Protein AF-A0A0Q8PAN6-F1 (afdb_monomer_lite)

Structure (mmCIF, N/CA/C/O backbone):
data_AF-A0A0Q8PAN6-F1
#
_entry.id   AF-A0A0Q8PAN6-F1
#
loop_
_atom_site.group_PDB
_atom_site.id
_atom_site.type_symbol
_atom_site.label_atom_id
_atom_site.label_alt_id
_atom_site.label_comp_id
_atom_site.label_asym_id
_atom_site.label_entity_id
_atom_site.label_seq_id
_atom_site.pdbx_PDB_ins_code
_atom_site.Cartn_x
_atom_site.Cartn_y
_atom_site.Cartn_z
_atom_site.occupancy
_atom_site.B_iso_or_equiv
_atom_site.auth_seq_id
_atom_site.auth_comp_id
_atom_site.auth_asym_id
_atom_site.auth_atom_id
_atom_site.pdbx_PDB_model_num
ATOM 1 N N . MET A 1 1 ? -4.151 4.779 -5.770 1.00 60.12 1 MET A N 1
ATOM 2 C CA . MET A 1 1 ? -4.319 3.774 -4.692 1.00 60.12 1 MET A CA 1
ATOM 3 C C . MET A 1 1 ? -3.768 4.205 -3.333 1.00 60.12 1 MET A C 1
ATOM 5 O O . MET A 1 1 ? -4.460 3.983 -2.351 1.00 60.12 1 MET A O 1
ATOM 9 N N . MET A 1 2 ? -2.617 4.888 -3.236 1.00 63.62 2 MET A N 1
ATOM 10 C CA . MET A 1 2 ? -2.140 5.399 -1.932 1.00 63.62 2 MET A CA 1
ATOM 11 C C . MET A 1 2 ? -3.096 6.404 -1.271 1.00 63.62 2 MET A C 1
ATOM 13 O O . MET A 1 2 ? -3.300 6.339 -0.065 1.00 63.62 2 MET A O 1
ATOM 17 N N . GLY A 1 3 ? -3.737 7.279 -2.056 1.00 68.38 3 GLY A N 1
ATOM 18 C CA . GLY A 1 3 ? -4.696 8.258 -1.531 1.00 68.38 3 GLY A CA 1
ATOM 19 C C . GLY A 1 3 ? -5.841 7.621 -0.736 1.00 68.38 3 GLY A C 1
ATOM 20 O O . GLY A 1 3 ? -6.124 8.065 0.366 1.00 68.38 3 GLY A O 1
ATOM 21 N N . VAL A 1 4 ? -6.420 6.520 -1.230 1.00 74.38 4 VAL A N 1
ATOM 22 C CA . VAL A 1 4 ? -7.510 5.797 -0.547 1.00 74.38 4 VAL A CA 1
ATOM 23 C C . VAL A 1 4 ? -7.057 5.197 0.786 1.00 74.38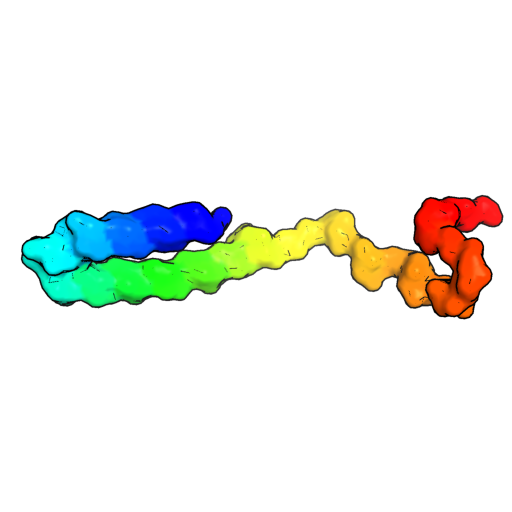 4 VAL A C 1
ATOM 25 O O . VAL A 1 4 ? -7.759 5.351 1.786 1.00 74.38 4 VAL A O 1
ATOM 28 N N . CYS A 1 5 ? -5.875 4.570 0.833 1.00 65.50 5 CYS A N 1
ATOM 29 C CA . CYS A 1 5 ? -5.316 4.057 2.088 1.00 65.50 5 CYS A CA 1
ATOM 30 C C . CYS A 1 5 ? -5.135 5.177 3.123 1.00 65.50 5 CYS A C 1
ATOM 32 O O . CYS A 1 5 ? -5.493 5.008 4.289 1.00 65.50 5 CYS A O 1
ATOM 34 N N . LEU A 1 6 ? -4.617 6.333 2.693 1.00 74.62 6 LEU A N 1
ATOM 35 C CA . LEU A 1 6 ? -4.395 7.485 3.567 1.00 74.62 6 LEU A CA 1
ATOM 36 C C . LEU A 1 6 ? -5.714 8.078 4.077 1.00 74.62 6 LEU A C 1
ATOM 38 O O . LEU A 1 6 ? -5.833 8.359 5.269 1.00 74.62 6 LEU A O 1
ATOM 42 N N . THR A 1 7 ? -6.729 8.210 3.218 1.00 71.56 7 THR A N 1
ATOM 43 C CA . THR A 1 7 ? -8.050 8.712 3.625 1.00 71.56 7 THR A CA 1
ATOM 44 C C . THR A 1 7 ? -8.704 7.800 4.665 1.00 71.56 7 THR A C 1
ATOM 46 O O . THR A 1 7 ? -9.224 8.299 5.664 1.00 71.56 7 THR A O 1
ATOM 49 N N . MET A 1 8 ? -8.629 6.474 4.489 1.00 66.38 8 MET A N 1
ATOM 50 C CA . MET A 1 8 ? -9.164 5.525 5.476 1.00 66.38 8 MET A CA 1
ATOM 51 C C . MET A 1 8 ? -8.418 5.579 6.813 1.00 66.38 8 MET A C 1
ATOM 53 O O . MET A 1 8 ? -9.059 5.534 7.862 1.00 66.38 8 MET A O 1
ATOM 57 N N . PHE A 1 9 ? -7.094 5.742 6.807 1.00 67.81 9 PHE A N 1
ATOM 58 C CA . PHE A 1 9 ? -6.312 5.842 8.043 1.00 67.81 9 PHE A CA 1
ATOM 59 C C . PHE A 1 9 ? -6.647 7.109 8.848 1.00 67.81 9 PHE A C 1
ATOM 61 O O . PHE A 1 9 ? -6.844 7.050 10.064 1.00 67.81 9 PHE A O 1
ATOM 68 N N . VAL A 1 10 ? -6.782 8.252 8.168 1.00 72.44 10 VAL A N 1
ATOM 69 C CA . VAL A 1 10 ? -7.149 9.528 8.803 1.00 72.44 10 VAL A CA 1
ATOM 70 C C . VAL A 1 10 ? -8.576 9.484 9.357 1.00 72.44 10 VAL A C 1
ATOM 72 O O . VAL A 1 10 ? -8.803 9.936 10.478 1.00 72.44 10 VAL A O 1
ATOM 75 N N . LEU A 1 11 ? -9.530 8.885 8.634 1.00 65.19 11 LEU A N 1
ATOM 76 C CA . LEU A 1 11 ? -10.904 8.696 9.122 1.00 65.19 11 LEU A CA 1
ATOM 77 C C . LEU A 1 11 ? -10.975 7.775 10.352 1.00 65.19 11 LEU A C 1
ATOM 79 O O . LEU A 1 11 ? -11.727 8.061 11.291 1.00 65.19 11 LEU A O 1
ATOM 83 N N . ALA A 1 12 ? -10.166 6.710 10.389 1.00 62.12 12 ALA A N 1
ATOM 84 C CA . ALA A 1 12 ? -10.083 5.795 11.529 1.00 62.12 12 ALA A CA 1
ATOM 85 C C . ALA A 1 12 ? -9.676 6.508 12.823 1.00 62.12 12 ALA A C 1
ATOM 87 O O . ALA A 1 12 ? -10.282 6.307 13.881 1.00 62.12 12 ALA A O 1
ATOM 88 N N . TRP A 1 13 ? -8.658 7.361 12.730 1.00 57.81 13 TRP A N 1
ATOM 89 C CA . TRP A 1 13 ? -8.076 8.041 13.883 1.00 57.81 13 TRP A CA 1
ATOM 90 C C . TRP A 1 13 ? -8.790 9.341 14.254 1.00 57.81 13 TRP A C 1
ATOM 92 O O . TRP A 1 13 ? -8.990 9.604 15.437 1.00 57.81 13 TRP A O 1
ATOM 102 N N . GLY A 1 14 ? -9.201 10.135 13.265 1.00 64.25 14 GLY A N 1
ATOM 103 C CA . GLY A 1 14 ? -9.832 11.436 13.487 1.00 64.25 14 GLY A CA 1
ATOM 104 C C . GLY A 1 14 ? -11.282 11.348 13.957 1.00 64.25 14 GLY A C 1
ATOM 105 O O . GLY A 1 14 ? -11.732 12.229 14.683 1.00 64.25 14 GLY A O 1
ATOM 106 N N . VAL A 1 15 ? -12.007 10.286 13.579 1.00 60.12 15 VAL A N 1
ATOM 107 C CA . VAL A 1 15 ? -13.446 10.167 13.873 1.00 60.12 15 VAL A CA 1
ATOM 108 C C . VAL A 1 15 ? -13.758 8.942 14.732 1.00 60.12 15 VAL A C 1
ATOM 110 O O . VAL A 1 15 ? -14.414 9.077 15.757 1.00 60.12 15 VAL A O 1
ATOM 113 N N . VAL A 1 16 ? -13.272 7.746 14.382 1.00 58.88 16 VAL A N 1
ATOM 114 C CA . VAL A 1 16 ? -13.752 6.492 15.011 1.00 58.88 16 VAL A CA 1
ATOM 115 C C . VAL A 1 16 ? -13.086 6.173 16.355 1.00 58.88 16 VAL A C 1
ATOM 117 O O . VAL A 1 16 ? -13.755 5.692 17.276 1.00 58.88 16 VAL A O 1
ATOM 120 N N . ARG A 1 17 ? -11.798 6.503 16.524 1.00 58.91 17 ARG A N 1
ATOM 121 C CA . ARG A 1 17 ? -11.041 6.275 17.774 1.00 58.91 17 ARG A CA 1
ATOM 122 C C . ARG A 1 17 ? -11.655 6.952 19.004 1.00 58.91 17 ARG A C 1
ATOM 124 O O . ARG A 1 17 ? -11.492 6.424 20.108 1.00 58.91 17 ARG A O 1
ATOM 131 N N . PHE A 1 18 ? -12.330 8.085 18.815 1.00 60.94 18 PHE A N 1
ATOM 132 C CA . PHE A 1 18 ? -12.958 8.855 19.892 1.00 60.94 18 PHE A CA 1
ATOM 133 C C . PHE A 1 18 ? -14.250 8.218 20.422 1.00 60.94 18 PHE A C 1
ATOM 135 O O . PHE A 1 18 ? -14.626 8.498 21.556 1.00 60.94 18 PHE A O 1
ATOM 142 N N . PHE A 1 19 ? -14.886 7.320 19.659 1.00 67.19 19 PHE A N 1
ATOM 143 C CA . PHE A 1 19 ? -16.129 6.653 20.064 1.00 67.19 19 PHE A CA 1
ATOM 144 C C . PHE A 1 19 ? -15.932 5.187 20.480 1.00 67.19 19 PHE A C 1
ATOM 146 O O . PHE A 1 19 ? -16.663 4.717 21.349 1.00 67.19 19 PHE A O 1
ATOM 153 N N . SER A 1 20 ? -14.973 4.438 19.904 1.00 64.44 20 SER A N 1
ATOM 154 C CA . SER A 1 20 ? -14.770 3.024 20.274 1.00 64.44 20 SER A CA 1
ATOM 155 C C . SER A 1 20 ? -13.407 2.444 19.865 1.00 64.44 20 SER A C 1
ATOM 157 O O . SER A 1 20 ? -13.031 2.428 18.692 1.00 64.44 20 SER A O 1
ATOM 159 N N . VAL A 1 21 ? -12.678 1.892 20.843 1.00 69.94 21 VAL A N 1
ATOM 160 C CA . VAL A 1 21 ? -11.381 1.214 20.644 1.00 69.94 21 VAL A CA 1
ATOM 161 C C . VAL A 1 21 ? -11.490 -0.060 19.788 1.00 69.94 21 VAL A C 1
ATOM 163 O O . VAL A 1 21 ? -10.711 -0.180 18.842 1.00 69.94 21 VAL A O 1
ATOM 166 N N . PRO A 1 22 ? -12.432 -1.000 20.029 1.00 71.81 22 PRO A N 1
ATOM 167 C CA . PRO A 1 22 ? -12.553 -2.191 19.183 1.00 71.81 22 PRO A CA 1
ATOM 168 C C . PRO A 1 22 ? -12.954 -1.861 17.738 1.00 71.81 22 PRO A C 1
ATOM 170 O O . PRO A 1 22 ? -12.478 -2.517 16.813 1.00 71.81 22 PRO A O 1
ATOM 173 N N . ALA A 1 23 ? -13.745 -0.805 17.516 1.00 68.25 23 ALA A N 1
ATOM 174 C CA . ALA A 1 23 ? -14.062 -0.337 16.165 1.00 68.25 23 ALA A CA 1
ATOM 175 C C . ALA A 1 23 ? -12.820 0.202 15.433 1.00 68.25 23 ALA A C 1
ATOM 177 O O . ALA A 1 23 ? -12.636 -0.071 14.247 1.00 68.25 23 ALA A O 1
ATOM 178 N N . ALA A 1 24 ? -11.933 0.912 16.141 1.00 66.50 24 ALA A N 1
ATOM 179 C CA . ALA A 1 24 ? -10.665 1.375 15.578 1.00 66.50 24 ALA A CA 1
ATOM 180 C C . ALA A 1 24 ? -9.757 0.201 15.168 1.00 66.50 24 ALA A C 1
ATOM 182 O O . ALA A 1 24 ? -9.169 0.234 14.088 1.00 66.50 24 ALA A O 1
ATOM 183 N N . ILE A 1 25 ? -9.699 -0.865 15.977 1.00 74.62 25 ILE A N 1
ATOM 184 C CA . ILE A 1 25 ? -8.958 -2.092 15.634 1.00 74.62 25 ILE A CA 1
ATOM 185 C C . ILE A 1 25 ? -9.551 -2.748 14.380 1.00 74.62 25 ILE A C 1
ATOM 187 O O . ILE A 1 25 ? -8.806 -3.079 13.458 1.00 74.62 25 ILE A O 1
ATOM 191 N N . GLY A 1 26 ? -10.880 -2.877 14.307 1.00 74.75 26 GLY A N 1
ATOM 192 C CA . GLY A 1 26 ? -11.563 -3.393 13.118 1.00 74.75 26 GLY A CA 1
ATOM 193 C C . GLY A 1 26 ? -11.217 -2.600 11.855 1.00 74.75 26 GLY A C 1
ATOM 194 O O . GLY A 1 26 ? -10.941 -3.189 10.812 1.00 74.75 26 GLY A O 1
ATOM 195 N N . MET A 1 27 ? -11.130 -1.272 11.955 1.00 70.69 27 MET A N 1
ATOM 196 C CA . MET A 1 27 ? -10.769 -0.440 10.809 1.00 70.69 27 MET A CA 1
ATOM 197 C C . MET A 1 27 ? -9.298 -0.593 10.387 1.00 70.69 27 MET A C 1
ATOM 199 O O . MET A 1 27 ? -9.018 -0.603 9.189 1.00 70.69 27 MET A O 1
ATOM 203 N N . CYS A 1 28 ? -8.368 -0.784 11.332 1.00 70.75 28 CYS A N 1
ATOM 204 C CA . CYS A 1 28 ? -6.970 -1.104 11.013 1.00 70.75 28 CYS A CA 1
ATOM 205 C C . CYS A 1 28 ? -6.843 -2.421 10.230 1.00 70.75 28 CYS A C 1
ATOM 207 O O . CYS A 1 28 ? -6.069 -2.493 9.276 1.00 70.75 28 CYS A O 1
ATOM 209 N N . VAL A 1 29 ? -7.626 -3.445 10.591 1.00 77.44 29 VAL A N 1
ATOM 210 C CA . VAL A 1 29 ? -7.648 -4.728 9.865 1.00 77.44 29 VAL A CA 1
ATOM 211 C C . VAL A 1 29 ? -8.183 -4.540 8.445 1.00 77.44 29 VAL A C 1
ATOM 213 O O . VAL A 1 29 ? -7.571 -5.023 7.498 1.00 77.44 29 VAL A O 1
ATOM 216 N N . VAL A 1 30 ? -9.270 -3.781 8.268 1.00 73.50 30 VAL A N 1
ATOM 217 C CA . VAL A 1 30 ? -9.790 -3.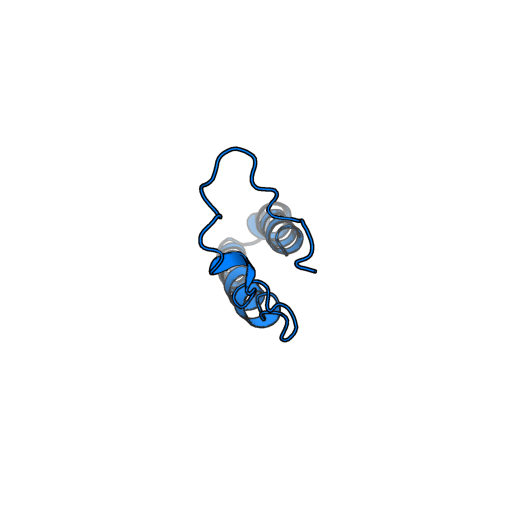453 6.927 1.00 73.50 30 VAL A CA 1
ATOM 218 C C . VAL A 1 30 ? -8.746 -2.687 6.109 1.00 73.50 30 VAL A C 1
ATOM 220 O O . VAL A 1 30 ? -8.543 -2.993 4.935 1.00 73.50 30 VAL A O 1
ATOM 223 N N . ALA A 1 31 ? -8.030 -1.743 6.724 1.00 72.56 31 ALA A N 1
ATOM 224 C CA . ALA A 1 31 ? -6.967 -1.000 6.056 1.00 72.56 31 ALA A CA 1
ATOM 225 C C . ALA A 1 31 ? -5.819 -1.906 5.572 1.00 72.56 31 ALA A C 1
ATOM 227 O O . ALA A 1 31 ? -5.291 -1.670 4.488 1.00 72.56 31 ALA A O 1
ATOM 228 N N . MET A 1 32 ? -5.476 -2.976 6.301 1.00 81.69 32 MET A N 1
ATOM 229 C CA . MET A 1 32 ? -4.481 -3.971 5.862 1.00 81.69 32 MET A CA 1
ATOM 230 C C . MET A 1 32 ? -4.922 -4.801 4.647 1.00 81.69 32 MET A C 1
ATOM 232 O O . MET A 1 32 ? -4.069 -5.371 3.973 1.00 81.69 32 MET A O 1
ATOM 236 N N . VAL A 1 33 ? -6.220 -4.852 4.330 1.00 76.81 33 VAL A N 1
ATOM 237 C CA . VAL A 1 33 ? -6.750 -5.569 3.153 1.00 76.81 33 VAL A CA 1
ATOM 238 C C . VAL A 1 33 ? -6.672 -4.718 1.877 1.00 76.81 33 VAL A C 1
ATOM 240 O O . VAL A 1 33 ? -6.651 -5.257 0.770 1.00 76.81 33 VAL A O 1
ATOM 243 N N . ILE A 1 34 ? -6.5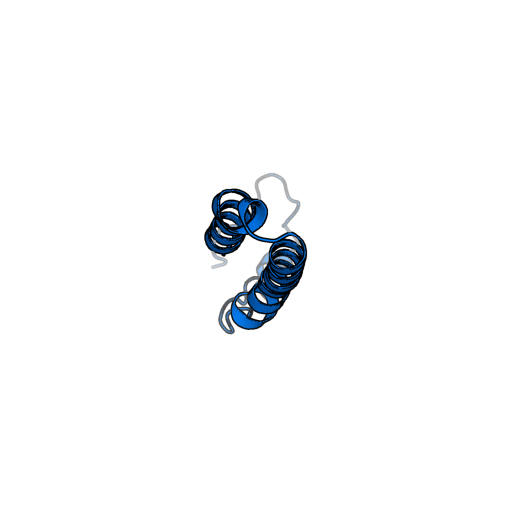50 -3.393 1.997 1.00 72.88 34 ILE A N 1
ATOM 244 C CA . ILE A 1 34 ? -6.468 -2.495 0.835 1.00 72.88 34 ILE A CA 1
ATOM 245 C C . ILE A 1 34 ? -5.181 -2.723 0.018 1.00 72.88 34 ILE A C 1
ATOM 247 O O . ILE A 1 34 ? -5.300 -2.850 -1.199 1.00 72.88 34 ILE A O 1
ATOM 251 N N . PRO A 1 35 ? -3.969 -2.837 0.611 1.00 70.38 35 PRO A N 1
ATOM 252 C CA . PRO A 1 35 ? -2.747 -3.137 -0.140 1.00 70.38 35 PRO A CA 1
ATOM 253 C C . PRO A 1 35 ? -2.779 -4.449 -0.950 1.00 70.38 35 PRO A C 1
ATOM 255 O O . PRO A 1 35 ? -2.415 -4.409 -2.125 1.00 70.38 35 PRO A O 1
ATOM 258 N N . PRO A 1 36 ? -3.216 -5.607 -0.408 1.00 72.44 36 PRO A N 1
ATOM 259 C CA . PRO A 1 36 ? -3.294 -6.830 -1.202 1.00 72.44 36 PRO A CA 1
ATOM 260 C C . PRO A 1 36 ? -4.387 -6.762 -2.275 1.00 72.44 36 PRO A C 1
ATOM 262 O O . PRO A 1 36 ? -4.155 -7.210 -3.395 1.00 72.44 36 PRO A O 1
ATOM 265 N N . ALA A 1 37 ? -5.544 -6.149 -1.995 1.00 70.62 37 ALA A N 1
ATOM 266 C CA . ALA A 1 37 ? -6.575 -5.933 -3.014 1.00 70.62 37 ALA A CA 1
ATOM 267 C C . ALA A 1 37 ? -6.055 -5.049 -4.162 1.00 70.62 37 ALA A C 1
ATOM 269 O O . ALA A 1 37 ? -6.222 -5.376 -5.335 1.00 70.62 37 ALA A O 1
ATOM 270 N N . ALA A 1 38 ? -5.349 -3.972 -3.825 1.00 66.50 38 ALA A N 1
ATOM 271 C CA . ALA A 1 38 ? -4.650 -3.115 -4.771 1.00 66.50 38 ALA A CA 1
ATOM 272 C C . ALA A 1 38 ? -3.667 -3.905 -5.655 1.00 66.50 38 ALA A C 1
ATOM 274 O O . ALA A 1 38 ? -3.708 -3.783 -6.878 1.00 66.50 38 ALA A O 1
ATOM 275 N N . ALA A 1 39 ? -2.834 -4.758 -5.057 1.00 69.69 39 ALA A N 1
ATOM 276 C CA . ALA A 1 39 ? -1.891 -5.583 -5.805 1.00 69.69 39 ALA A CA 1
ATOM 277 C C . ALA A 1 39 ? -2.594 -6.550 -6.776 1.00 69.69 39 ALA A C 1
ATOM 279 O O . ALA A 1 39 ? -2.159 -6.701 -7.910 1.00 69.69 39 ALA A O 1
ATOM 280 N N . ILE A 1 40 ? -3.705 -7.171 -6.372 1.00 72.25 40 ILE A N 1
ATOM 281 C CA . ILE A 1 40 ? -4.418 -8.147 -7.214 1.00 72.25 40 ILE A CA 1
ATOM 282 C C . ILE A 1 40 ? -5.166 -7.469 -8.369 1.00 72.25 40 ILE A C 1
ATOM 284 O O . ILE A 1 40 ? -5.198 -7.988 -9.486 1.00 72.25 40 ILE A O 1
ATOM 288 N N . PHE A 1 41 ? -5.807 -6.330 -8.106 1.00 70.94 41 PHE A N 1
ATOM 289 C CA . PHE A 1 41 ? -6.693 -5.703 -9.086 1.00 70.94 41 PHE A CA 1
ATOM 290 C C . PHE A 1 41 ? -5.999 -4.683 -9.984 1.00 70.94 41 PHE A C 1
ATOM 292 O O . PHE A 1 41 ? -6.449 -4.506 -11.112 1.00 70.94 41 PHE A O 1
ATOM 299 N N . ALA A 1 42 ? -4.924 -4.045 -9.518 1.00 64.56 42 ALA A N 1
ATOM 300 C CA . ALA A 1 42 ? -4.289 -2.932 -10.220 1.00 64.56 42 ALA A CA 1
ATOM 301 C C . ALA A 1 42 ? -2.796 -3.127 -10.541 1.00 64.56 42 ALA A C 1
ATOM 303 O O . ALA A 1 42 ? -2.278 -2.337 -11.315 1.00 64.56 42 ALA A O 1
ATOM 304 N N . ASN A 1 43 ? -2.121 -4.180 -10.049 1.00 67.44 43 ASN A N 1
ATOM 305 C CA . ASN A 1 43 ? -0.847 -4.636 -10.643 1.00 67.44 43 ASN A CA 1
ATOM 306 C C . ASN A 1 43 ? -1.072 -5.729 -11.702 1.00 67.44 43 ASN A C 1
ATOM 308 O O . ASN A 1 43 ? -0.181 -6.548 -11.940 1.00 67.44 43 ASN A O 1
ATOM 312 N N . LYS A 1 44 ? -2.259 -5.807 -12.324 1.00 63.09 44 LYS A N 1
ATOM 313 C CA . LYS A 1 44 ? -2.398 -6.649 -13.515 1.00 63.09 44 LYS A CA 1
ATOM 314 C C . LYS A 1 44 ? -1.493 -6.040 -14.573 1.00 63.09 44 LYS A C 1
ATOM 316 O O . LYS A 1 44 ? -1.761 -4.939 -15.028 1.00 63.09 44 LYS A O 1
ATOM 321 N N . ARG A 1 45 ? -0.403 -6.746 -14.874 1.00 62.78 45 ARG A N 1
ATOM 322 C CA . ARG A 1 45 ? 0.502 -6.424 -15.971 1.00 62.78 45 ARG A CA 1
ATOM 323 C C . ARG A 1 45 ? -0.361 -6.212 -17.208 1.00 62.78 45 ARG A C 1
ATOM 325 O O . ARG A 1 45 ? -1.140 -7.112 -17.538 1.00 62.78 45 ARG A O 1
ATOM 332 N N . ASP A 1 46 ? -0.275 -5.027 -17.804 1.00 67.75 46 ASP A N 1
ATOM 333 C CA . ASP A 1 46 ? -0.975 -4.770 -19.052 1.00 67.75 46 ASP A CA 1
ATOM 334 C C . ASP A 1 46 ? -0.511 -5.845 -20.049 1.00 67.75 46 ASP A C 1
ATOM 336 O O . ASP A 1 46 ? 0.696 -6.072 -20.179 1.00 67.75 46 ASP A O 1
ATOM 340 N N . PRO A 1 47 ? -1.433 -6.602 -20.676 1.00 68.06 47 PRO A N 1
ATOM 341 C CA . PRO A 1 47 ? -1.069 -7.681 -21.598 1.00 68.06 47 PRO A CA 1
ATOM 342 C C . PRO A 1 47 ? -0.201 -7.201 -22.766 1.00 68.06 47 PRO A C 1
ATOM 344 O O . PRO A 1 47 ? 0.482 -7.999 -23.398 1.00 68.06 47 PRO A O 1
ATOM 347 N N . GLU A 1 48 ? -0.270 -5.901 -23.029 1.00 71.12 48 GLU A N 1
ATOM 348 C CA . GLU A 1 48 ? 0.404 -5.152 -24.079 1.00 71.12 48 GLU A CA 1
ATOM 349 C C . GLU A 1 48 ? 1.688 -4.443 -23.609 1.00 71.12 48 GLU A C 1
ATOM 351 O O . GLU A 1 48 ? 2.363 -3.833 -24.424 1.00 71.12 48 GLU A O 1
ATOM 356 N N . ASP A 1 49 ? 2.073 -4.569 -22.330 1.00 72.88 49 ASP A N 1
ATOM 357 C CA . ASP A 1 49 ? 3.348 -4.067 -21.795 1.00 72.88 49 ASP A CA 1
ATOM 358 C C . ASP A 1 49 ? 4.435 -5.158 -21.931 1.00 72.88 49 ASP A C 1
ATOM 360 O O . ASP A 1 49 ? 4.730 -5.954 -21.020 1.00 72.88 49 ASP A O 1
ATOM 364 N N . ASP A 1 50 ? 5.013 -5.224 -23.126 1.00 74.38 50 ASP A N 1
ATOM 365 C CA . ASP A 1 50 ? 5.997 -6.206 -23.584 1.00 74.38 50 ASP A CA 1
ATOM 366 C C . ASP A 1 50 ? 7.446 -5.691 -23.551 1.00 74.38 50 ASP A C 1
ATOM 368 O O . ASP A 1 50 ? 8.350 -6.384 -23.999 1.00 74.38 50 ASP A O 1
ATOM 372 N N . TRP A 1 51 ? 7.711 -4.554 -22.899 1.00 75.31 51 TRP A N 1
ATOM 373 C CA . TRP A 1 51 ? 9.049 -3.942 -22.779 1.00 75.31 51 TRP A CA 1
ATOM 374 C C . TRP A 1 51 ? 10.150 -4.853 -22.186 1.00 75.31 51 TRP A C 1
ATOM 376 O O . TRP A 1 51 ? 11.337 -4.607 -22.384 1.00 75.31 51 TRP A O 1
ATOM 386 N N . TRP A 1 52 ? 9.783 -5.899 -21.433 1.00 71.69 52 TRP A N 1
ATOM 387 C CA . TRP A 1 52 ? 10.725 -6.919 -20.929 1.00 71.69 52 TRP A CA 1
ATOM 388 C C . TRP A 1 52 ? 11.163 -7.915 -22.020 1.00 71.69 52 TRP A C 1
ATOM 390 O O . TRP A 1 52 ? 12.150 -8.622 -21.861 1.00 71.69 52 TRP A O 1
ATOM 400 N N . GLN A 1 53 ? 10.410 -7.979 -23.117 1.00 78.50 53 GLN A N 1
ATOM 401 C CA . GLN A 1 53 ? 10.672 -8.774 -24.318 1.00 78.50 53 GLN A CA 1
ATOM 402 C C . GLN A 1 53 ? 11.240 -7.917 -25.458 1.00 78.50 53 GLN A C 1
ATOM 404 O O . GLN A 1 53 ? 11.280 -8.371 -26.600 1.00 78.50 53 GLN A O 1
ATOM 409 N N . ASP A 1 54 ? 11.621 -6.676 -25.165 1.00 81.81 54 ASP A N 1
ATOM 410 C CA . ASP A 1 54 ? 12.169 -5.754 -26.147 1.00 81.81 54 ASP A CA 1
ATOM 411 C C . ASP A 1 54 ? 13.533 -6.267 -26.660 1.00 81.81 54 ASP A C 1
ATOM 413 O O . ASP A 1 54 ? 14.426 -6.509 -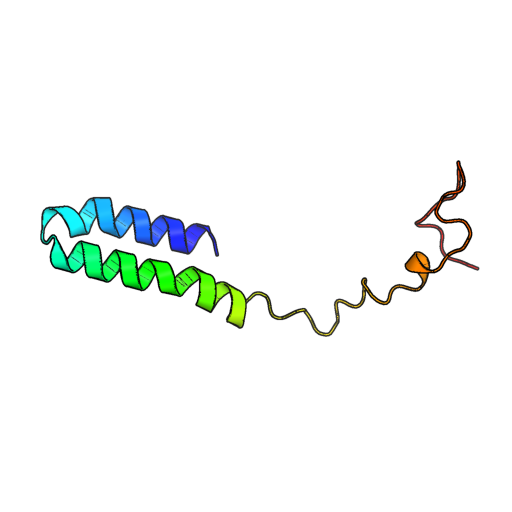25.843 1.00 81.81 54 ASP A O 1
ATOM 417 N N . PRO A 1 55 ? 13.725 -6.438 -27.983 1.00 76.75 55 PRO A N 1
ATOM 418 C CA . PRO A 1 55 ? 14.985 -6.910 -28.565 1.00 76.75 55 PRO A CA 1
ATOM 419 C C . PRO A 1 55 ? 16.206 -6.045 -28.216 1.00 76.75 55 PRO A C 1
ATOM 421 O O . PRO A 1 55 ? 17.331 -6.536 -28.268 1.00 76.75 55 PRO A O 1
ATOM 424 N N . ARG A 1 56 ? 15.996 -4.786 -27.804 1.00 76.81 56 ARG A N 1
ATOM 425 C CA . ARG A 1 56 ? 17.031 -3.858 -27.302 1.00 76.81 56 ARG A CA 1
ATOM 426 C C . ARG A 1 56 ? 17.608 -4.235 -25.930 1.00 76.81 56 ARG A C 1
ATOM 428 O O . ARG A 1 56 ? 18.296 -3.437 -25.304 1.00 76.81 56 ARG A O 1
ATOM 435 N N . TRP A 1 57 ? 17.239 -5.384 -25.372 1.00 80.56 57 TRP A N 1
ATOM 436 C CA . TRP A 1 57 ? 17.947 -5.961 -24.227 1.00 80.56 57 TRP A CA 1
ATOM 437 C C . TRP A 1 57 ? 19.061 -6.918 -24.653 1.00 80.56 57 TRP A C 1
ATOM 439 O O . TRP A 1 57 ? 19.947 -7.205 -23.849 1.00 80.56 57 TRP A O 1
ATOM 449 N N . ASP A 1 58 ? 19.013 -7.404 -25.894 1.00 82.38 58 ASP A N 1
ATOM 450 C CA . ASP A 1 58 ? 19.952 -8.380 -26.445 1.00 82.38 58 ASP A CA 1
ATOM 451 C C . ASP A 1 58 ? 21.012 -7.734 -27.363 1.00 82.38 58 ASP A C 1
ATOM 453 O O . ASP A 1 58 ? 21.796 -8.455 -27.990 1.00 82.38 58 ASP A O 1
ATOM 457 N N . ASP A 1 59 ? 21.067 -6.400 -27.478 1.00 82.62 59 ASP A N 1
ATOM 458 C CA . ASP A 1 59 ? 22.055 -5.730 -28.323 1.00 82.62 59 ASP A CA 1
ATOM 459 C C . ASP A 1 59 ? 23.482 -5.915 -27.770 1.00 82.62 59 ASP A C 1
ATOM 461 O O . ASP A 1 59 ? 23.770 -5.600 -26.614 1.00 82.62 59 ASP A O 1
ATOM 465 N N . PRO A 1 60 ? 24.426 -6.405 -28.595 1.00 82.44 60 PRO A N 1
ATOM 466 C CA . PRO A 1 60 ? 25.813 -6.607 -28.169 1.00 82.44 60 PRO A CA 1
ATOM 467 C C . PRO A 1 60 ? 26.555 -5.307 -27.832 1.00 82.44 60 PRO A C 1
ATOM 469 O O . PRO A 1 60 ? 27.597 -5.351 -27.180 1.00 82.44 60 PRO A O 1
ATOM 472 N N . GLU A 1 61 ? 26.039 -4.176 -28.314 1.00 80.88 61 GLU A N 1
ATOM 473 C CA . GLU A 1 61 ? 26.656 -2.849 -28.245 1.00 80.88 61 GLU A CA 1
ATOM 474 C C . GLU A 1 61 ? 26.160 -2.027 -27.035 1.00 80.88 61 GLU A C 1
ATOM 476 O O . GLU A 1 61 ? 26.534 -0.863 -26.872 1.00 80.88 61 GLU A O 1
ATOM 481 N N . TRP A 1 62 ? 25.353 -2.625 -26.149 1.00 80.00 62 TRP A N 1
ATOM 482 C CA . TRP A 1 62 ? 24.653 -1.936 -25.053 1.00 80.00 62 TRP A CA 1
ATOM 483 C C . TRP A 1 62 ? 25.577 -1.115 -24.144 1.00 80.00 62 TRP A C 1
ATOM 485 O O . TRP A 1 62 ? 25.223 -0.030 -23.657 1.00 80.00 62 TRP A O 1
ATOM 495 N N . ASP A 1 63 ? 26.777 -1.649 -23.913 1.00 83.56 63 ASP A N 1
ATOM 496 C CA . ASP A 1 63 ? 27.804 -1.092 -23.033 1.00 83.56 63 ASP A CA 1
ATOM 497 C C . ASP A 1 63 ? 28.807 -0.176 -23.762 1.00 83.56 63 ASP A C 1
ATOM 499 O O . ASP A 1 63 ? 29.727 0.362 -23.133 1.00 83.56 63 ASP A O 1
ATOM 503 N N . GLU A 1 64 ? 28.664 0.032 -25.074 1.00 85.44 64 GLU A N 1
ATOM 504 C CA . GLU A 1 64 ? 29.630 0.804 -25.853 1.00 85.44 64 GLU A CA 1
ATOM 505 C C . GLU A 1 64 ? 29.495 2.326 -25.633 1.00 85.44 64 GLU A C 1
ATOM 507 O O . GLU A 1 64 ? 28.411 2.908 -25.766 1.00 85.44 64 GLU A O 1
ATOM 512 N N . PRO A 1 65 ? 30.600 3.039 -25.324 1.00 80.38 65 PRO A N 1
ATOM 513 C CA . PRO A 1 65 ? 30.566 4.486 -25.139 1.00 80.38 65 PRO A CA 1
ATOM 514 C C . PRO A 1 65 ? 30.190 5.226 -26.431 1.00 80.38 65 PRO A C 1
ATOM 516 O O . PRO A 1 65 ? 30.956 5.254 -27.392 1.00 80.38 65 PRO A O 1
ATOM 519 N N . GLY A 1 66 ? 29.030 5.887 -26.426 1.00 79.88 66 GLY A N 1
ATOM 520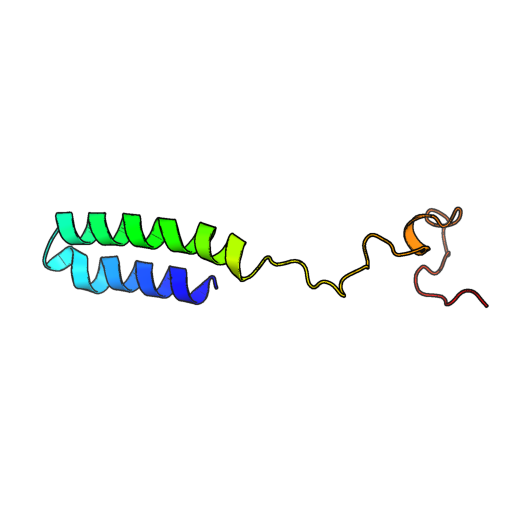 C CA . GLY A 1 66 ? 28.496 6.617 -27.583 1.00 79.88 66 GLY A CA 1
ATOM 521 C C . GLY A 1 66 ? 27.458 5.841 -28.399 1.00 79.88 66 GLY A C 1
ATOM 522 O O . GLY A 1 66 ? 26.938 6.400 -29.368 1.00 79.88 66 GLY A O 1
ATOM 523 N N . HIS A 1 67 ? 27.131 4.606 -27.999 1.00 79.56 67 HIS A N 1
ATOM 524 C CA . HIS A 1 67 ? 26.002 3.862 -28.544 1.00 79.56 67 HIS A CA 1
ATOM 525 C C . HIS A 1 67 ? 24.676 4.505 -28.108 1.00 79.56 67 HIS A C 1
ATOM 527 O O . HIS A 1 67 ? 24.497 4.926 -26.962 1.00 79.56 67 HIS A O 1
ATOM 533 N N . ASP A 1 68 ? 23.764 4.635 -29.062 1.00 77.56 68 ASP A N 1
ATOM 534 C CA . ASP A 1 68 ? 22.513 5.370 -28.919 1.00 77.56 68 ASP A CA 1
ATOM 535 C C . ASP A 1 68 ? 21.363 4.375 -28.813 1.00 77.56 68 ASP A C 1
ATOM 537 O O . ASP A 1 68 ? 20.900 3.834 -29.813 1.00 77.56 68 ASP A O 1
ATOM 541 N N . LYS A 1 69 ? 20.942 4.131 -27.571 1.00 74.00 69 LYS A N 1
ATOM 542 C CA . LYS A 1 69 ? 20.012 3.060 -27.171 1.00 74.00 69 LYS A CA 1
ATOM 543 C C . LYS A 1 69 ? 18.600 3.215 -27.737 1.00 74.00 69 LYS A C 1
ATOM 545 O O . LYS A 1 69 ? 17.812 2.273 -27.712 1.00 74.00 69 LYS A O 1
ATOM 550 N N . ASP A 1 70 ? 18.279 4.408 -28.230 1.00 73.69 70 ASP A N 1
ATOM 551 C CA . ASP A 1 70 ? 16.962 4.752 -28.766 1.00 73.69 70 ASP A CA 1
ATOM 552 C C . ASP A 1 70 ? 16.956 4.847 -30.300 1.00 73.69 70 ASP A C 1
ATOM 554 O O . ASP A 1 70 ? 15.959 5.261 -30.901 1.00 73.69 70 ASP A O 1
ATOM 558 N N . ARG A 1 71 ? 18.060 4.485 -30.963 1.00 72.94 71 ARG A N 1
ATOM 559 C CA . ARG A 1 71 ? 18.155 4.549 -32.420 1.00 72.94 71 ARG A CA 1
ATOM 560 C C . ARG A 1 71 ? 17.424 3.359 -33.055 1.00 72.94 71 ARG A C 1
ATOM 562 O O . ARG A 1 71 ? 17.779 2.226 -32.753 1.00 72.94 71 ARG A O 1
ATOM 569 N N . PRO A 1 72 ? 16.457 3.587 -33.964 1.00 61.41 72 PRO A N 1
ATOM 570 C CA . PRO A 1 72 ? 15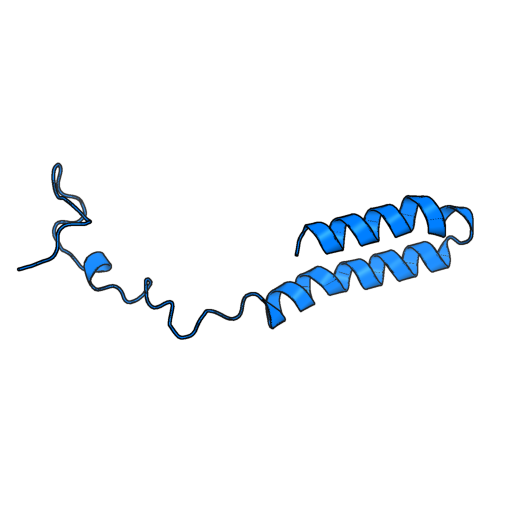.827 2.502 -34.700 1.00 61.41 72 PRO A CA 1
ATOM 571 C C . PRO A 1 72 ? 16.854 1.859 -35.636 1.00 61.41 72 PRO A C 1
ATOM 573 O O . PRO A 1 72 ? 17.467 2.536 -36.471 1.00 61.41 72 PRO A O 1
ATOM 576 N N . ASP A 1 73 ? 17.040 0.561 -35.462 1.00 66.31 73 ASP A N 1
ATOM 577 C CA . ASP A 1 73 ? 17.748 -0.343 -36.352 1.00 66.31 73 ASP A CA 1
ATOM 578 C C . ASP A 1 73 ? 17.101 -0.291 -37.753 1.00 66.31 73 ASP A C 1
ATOM 580 O O . ASP A 1 73 ? 15.908 -0.544 -37.917 1.00 66.31 73 ASP A O 1
ATOM 584 N N . GLN A 1 74 ? 17.871 0.151 -38.758 1.00 59.31 74 GLN A N 1
ATOM 585 C CA . GLN A 1 74 ? 17.464 0.238 -40.173 1.00 59.31 74 GLN A CA 1
ATOM 586 C C . GLN A 1 74 ? 17.962 -0.959 -40.976 1.00 59.31 74 GLN A C 1
ATOM 588 O O . GLN A 1 74 ? 19.129 -1.359 -40.757 1.00 59.31 74 GLN A O 1
#

Radius of gyration: 23.14 Å; chains: 1; bounding box: 47×20×61 Å

Sequence (74 aa):
MMGVCLTMFVLAWGVVRFFSVPAAIGMCVVAMVIPPAAAIFANKRDPEDDWWQDPRWDDPEWDEPGHDKDRPDQ

Foldseek 3Di:
DVVVLVVLLCCLPVPVVVPDDVVSVVSVVVSVVVVVVCCVPPVPDDPPPCVVVDCLVVDPCVPPVPDDSPDDDD

pLDDT: mean 71.29, std 6.89, range [57.81, 85.44]

Secondary structure (DSSP, 8-state):
-HHHHHHHHHHIIIIITTT-HHHHHHHHHHHHHHHHHHHHHH----TT--GGG-GGGS-TTTTSTT--TTPPP-